Protein AF-U1S915-F1 (afdb_monomer_lite)

Radius of gyration: 27.06 Å; chains: 1; bounding box: 70×81×39 Å

Secondary structure (DSSP, 8-state):
-----------------------------------------------SSS-SSEEEEEETT--B--BSTT-S--EEEE--GGGTTSSEEEEEE--SBTTBPPEEEEEETT-EEEETTTEEEEEEEEEPPSSTTSPPEEEEEEEE-TTS-B-HHHHHHTB--

Structure (mmCIF, N/CA/C/O backbone):
data_AF-U1S915-F1
#
_entry.id   AF-U1S915-F1
#
loop_
_atom_site.group_PDB
_atom_site.id
_atom_site.type_symbol
_atom_site.label_atom_id
_atom_site.label_alt_id
_atom_site.label_comp_id
_atom_site.label_asym_id
_atom_site.label_entity_id
_atom_site.label_seq_id
_atom_site.pdbx_PDB_ins_code
_atom_site.Cartn_x
_atom_site.Cartn_y
_atom_site.Cartn_z
_atom_site.occupancy
_atom_site.B_iso_or_equiv
_atom_site.auth_seq_id
_atom_site.auth_comp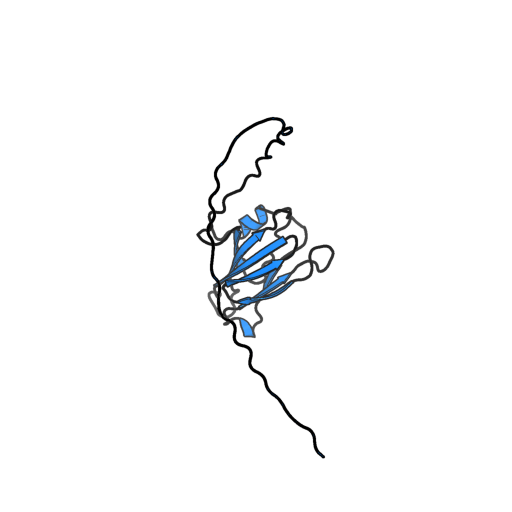_id
_atom_site.auth_asym_id
_atom_site.auth_atom_id
_atom_site.pdbx_PDB_model_num
ATOM 1 N N . MET A 1 1 ? 8.164 -66.664 21.584 1.00 39.19 1 MET A N 1
ATOM 2 C CA . MET A 1 1 ? 7.045 -66.356 22.500 1.00 39.19 1 MET A CA 1
ATOM 3 C C . MET A 1 1 ? 5.766 -66.297 21.681 1.00 39.19 1 MET A C 1
ATOM 5 O O . MET A 1 1 ? 5.780 -65.716 20.606 1.00 39.19 1 MET A O 1
ATOM 9 N N . ARG A 1 2 ? 4.713 -66.983 22.139 1.00 41.88 2 ARG A N 1
ATOM 10 C CA . ARG A 1 2 ? 3.353 -66.926 21.577 1.00 41.88 2 ARG A CA 1
ATOM 11 C C . ARG A 1 2 ? 2.760 -65.534 21.832 1.00 41.88 2 ARG A C 1
ATOM 13 O O . ARG A 1 2 ? 3.071 -64.988 22.879 1.00 41.88 2 ARG A O 1
ATOM 20 N N . TYR A 1 3 ? 1.922 -65.012 20.933 1.00 42.31 3 TYR A N 1
ATOM 21 C CA . TYR A 1 3 ? 0.501 -64.721 21.195 1.00 42.31 3 TYR A CA 1
ATOM 22 C C . TYR A 1 3 ? -0.238 -64.342 19.885 1.00 42.31 3 TYR A C 1
ATOM 24 O O . TYR A 1 3 ? 0.224 -63.534 19.088 1.00 42.31 3 TYR A O 1
ATOM 32 N N . THR A 1 4 ? -1.357 -65.051 19.699 1.00 39.31 4 THR A N 1
ATOM 33 C CA . THR A 1 4 ? -2.624 -64.826 18.957 1.00 39.31 4 THR A CA 1
ATOM 34 C C . THR A 1 4 ? -3.032 -63.370 18.684 1.00 39.31 4 THR A C 1
ATOM 36 O O . THR A 1 4 ? -2.589 -62.490 19.403 1.00 39.31 4 THR A O 1
ATOM 39 N N . LEU A 1 5 ? -4.025 -62.998 17.865 1.00 41.69 5 LEU A N 1
ATOM 40 C CA . LEU A 1 5 ? -4.931 -63.533 16.824 1.00 41.69 5 LEU A CA 1
ATOM 41 C C . LEU A 1 5 ? -5.967 -62.384 16.645 1.00 41.69 5 LEU A C 1
ATOM 43 O O . LEU A 1 5 ? -6.255 -61.691 17.618 1.00 41.69 5 LEU A O 1
ATOM 47 N N . ARG A 1 6 ? -6.618 -62.312 15.474 1.00 42.59 6 ARG A N 1
ATOM 48 C CA . ARG A 1 6 ? -7.935 -61.687 15.177 1.00 42.59 6 ARG A CA 1
ATOM 49 C C . ARG A 1 6 ? -7.930 -60.281 14.565 1.00 42.59 6 ARG A C 1
ATOM 51 O O . ARG A 1 6 ? -7.833 -59.273 15.251 1.00 42.59 6 ARG A O 1
ATOM 58 N N . GLN A 1 7 ? -8.201 -60.258 13.258 1.00 47.91 7 GLN A N 1
ATOM 59 C CA . GLN A 1 7 ? -9.042 -59.236 12.622 1.00 47.91 7 GLN A CA 1
ATOM 60 C C . GLN A 1 7 ? -10.486 -59.346 13.157 1.00 47.91 7 GLN A C 1
ATOM 62 O O . GLN A 1 7 ? -10.889 -60.431 13.595 1.00 47.91 7 GLN A O 1
ATOM 67 N N . PRO A 1 8 ? -11.283 -58.267 13.083 1.00 49.72 8 PRO A N 1
ATOM 68 C CA . PRO A 1 8 ? -12.374 -58.318 12.106 1.00 49.72 8 PRO A CA 1
ATOM 69 C C . PRO A 1 8 ? -12.668 -56.994 11.375 1.00 49.72 8 PRO A C 1
ATOM 71 O O . PRO A 1 8 ? -12.468 -55.896 11.888 1.00 49.72 8 PRO A O 1
ATOM 74 N N . LEU A 1 9 ? -13.190 -57.176 10.159 1.00 49.38 9 LEU A N 1
ATOM 75 C CA . LEU A 1 9 ? -13.932 -56.236 9.316 1.00 49.38 9 LEU A CA 1
ATOM 76 C C . LEU A 1 9 ? -15.116 -55.589 10.045 1.00 49.38 9 LEU A C 1
ATOM 78 O O . LEU A 1 9 ? -15.835 -56.311 10.727 1.00 49.38 9 LEU A O 1
ATOM 82 N N . TYR A 1 10 ? -15.420 -54.324 9.728 1.00 42.72 10 TYR A N 1
ATOM 83 C CA . TYR A 1 10 ? -16.807 -53.847 9.647 1.00 42.72 10 TYR A CA 1
ATOM 84 C C . TYR A 1 10 ? -16.998 -52.839 8.504 1.00 42.72 10 TYR A C 1
ATOM 86 O O . TYR A 1 10 ? -16.333 -51.810 8.418 1.00 42.72 10 TYR A O 1
ATOM 94 N N . THR A 1 11 ? -17.93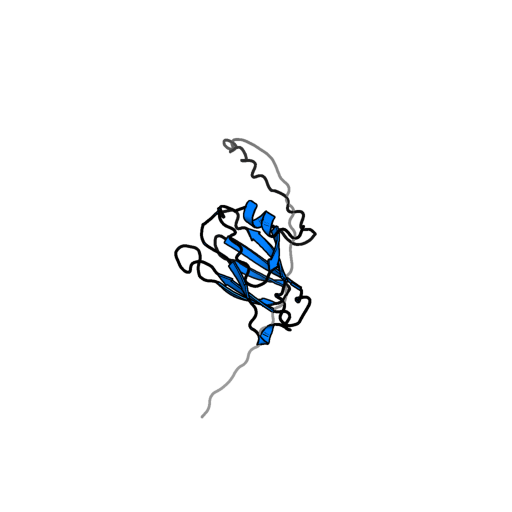9 -53.195 7.635 1.00 49.00 11 THR A N 1
ATOM 95 C CA . THR A 1 11 ? -18.512 -52.477 6.493 1.00 49.00 11 THR A CA 1
ATOM 96 C C . THR A 1 11 ? -19.889 -51.963 6.915 1.00 49.00 11 THR A C 1
ATOM 98 O O . THR A 1 11 ? -20.678 -52.801 7.331 1.00 49.00 11 THR A O 1
ATOM 101 N N . VAL A 1 12 ? -20.216 -50.672 6.762 1.00 46.66 12 VAL A N 1
ATOM 102 C CA . VAL A 1 12 ? -21.600 -50.125 6.656 1.00 46.66 12 VAL A CA 1
ATOM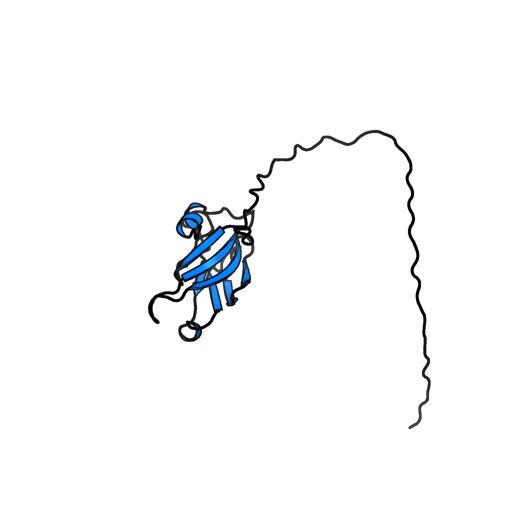 103 C C . VAL A 1 12 ? -21.463 -48.729 6.004 1.00 46.66 12 VAL A C 1
ATOM 105 O O . VAL A 1 12 ? -20.792 -47.875 6.568 1.00 46.66 12 VAL A O 1
ATOM 108 N N . ALA A 1 13 ? -21.758 -48.480 4.723 1.00 41.72 13 ALA A N 1
ATOM 109 C CA . ALA A 1 13 ? -23.043 -48.414 4.007 1.00 41.72 13 ALA A CA 1
ATOM 110 C C . ALA A 1 13 ? -23.989 -47.265 4.446 1.00 41.72 13 ALA A C 1
ATOM 112 O O . ALA A 1 13 ? -24.637 -47.339 5.477 1.00 41.72 13 ALA A O 1
ATOM 113 N N . ALA A 1 14 ? -24.022 -46.227 3.598 1.00 50.38 14 ALA A N 1
ATOM 114 C CA . ALA A 1 14 ? -25.085 -45.274 3.241 1.00 50.38 14 ALA A CA 1
ATOM 115 C C . ALA A 1 14 ? -26.334 -45.084 4.125 1.00 50.38 14 ALA A C 1
ATOM 117 O O . ALA A 1 14 ? -27.028 -46.050 4.406 1.00 50.38 14 ALA A O 1
ATOM 118 N N . THR A 1 15 ? -26.756 -43.817 4.271 1.00 49.34 15 THR A N 1
ATOM 119 C CA . THR A 1 15 ? -28.140 -43.377 3.975 1.00 49.34 15 THR A CA 1
ATOM 120 C C . THR A 1 15 ? -28.207 -41.867 3.703 1.00 49.34 15 THR A C 1
ATOM 122 O O . THR A 1 15 ? -27.896 -41.054 4.570 1.00 49.34 15 THR A O 1
ATOM 125 N N . CYS A 1 16 ? -28.650 -41.505 2.494 1.00 44.16 16 CYS A N 1
ATOM 126 C CA . CYS A 1 16 ? -29.350 -40.252 2.198 1.00 44.16 16 CYS A CA 1
ATOM 127 C C . CYS A 1 16 ? -30.764 -40.272 2.827 1.00 44.16 16 CYS A C 1
ATOM 129 O O . CYS A 1 16 ? -31.164 -41.299 3.367 1.00 44.16 16 CYS A O 1
ATOM 131 N N . VAL A 1 17 ? -31.530 -39.189 2.622 1.00 46.28 17 VAL A N 1
ATOM 132 C CA . VAL A 1 17 ? -32.932 -38.911 3.033 1.00 46.28 17 VAL A CA 1
ATOM 133 C C . VAL A 1 17 ? -32.982 -37.989 4.273 1.00 46.28 17 VAL A C 1
ATOM 135 O O . VAL A 1 17 ? -32.350 -38.269 5.275 1.00 46.28 17 VAL A O 1
ATOM 138 N N . GLY A 1 18 ? -33.679 -36.849 4.280 1.00 47.12 18 GLY A N 1
ATOM 139 C CA . GLY A 1 18 ? -34.703 -36.412 3.348 1.00 47.12 18 GLY A CA 1
ATOM 140 C C . GLY A 1 18 ? -35.111 -34.946 3.479 1.00 47.12 18 GLY A C 1
ATOM 141 O O . GLY A 1 18 ? -34.858 -34.252 4.458 1.00 47.12 18 GLY A O 1
ATOM 142 N N . LEU A 1 19 ? -35.760 -34.542 2.396 1.00 50.28 19 LEU A N 1
ATOM 143 C CA . LEU A 1 19 ? -36.546 -33.346 2.160 1.00 50.28 19 LEU A CA 1
ATOM 144 C C . LEU A 1 19 ? -37.757 -33.306 3.109 1.00 50.28 19 LEU A C 1
ATOM 146 O O . LEU A 1 19 ? -38.459 -34.308 3.244 1.00 50.28 19 LEU A O 1
ATOM 150 N N . SER A 1 20 ? -38.057 -32.158 3.717 1.00 55.5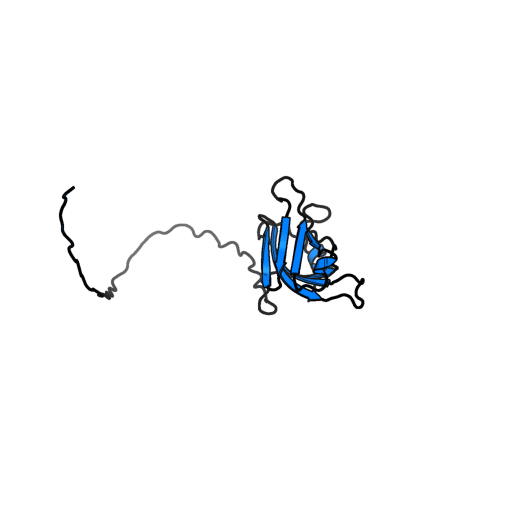9 20 SER A N 1
ATOM 151 C CA . SER A 1 20 ? -39.375 -31.893 4.316 1.00 55.59 20 SER A CA 1
ATOM 152 C C . SER A 1 20 ? -39.711 -30.404 4.236 1.00 55.59 20 SER A C 1
ATOM 154 O O . SER A 1 20 ? -39.111 -29.573 4.910 1.00 55.59 20 SER A O 1
ATOM 156 N N . LEU A 1 21 ? -40.671 -30.094 3.362 1.00 50.22 21 LEU A N 1
ATOM 157 C CA . LEU A 1 21 ? -41.410 -28.836 3.274 1.00 50.22 21 LEU A CA 1
ATOM 158 C C . LEU A 1 21 ? -42.556 -28.865 4.291 1.00 50.22 21 LEU A C 1
ATOM 160 O O . LEU A 1 21 ? -43.373 -29.780 4.228 1.00 50.22 21 LEU A O 1
ATOM 164 N N . LEU A 1 22 ? -42.680 -27.841 5.137 1.00 56.59 22 LEU A N 1
ATOM 165 C CA . LEU A 1 22 ? -43.924 -27.527 5.847 1.00 56.59 22 LEU A CA 1
ATOM 166 C C . LEU A 1 22 ? -44.138 -26.005 5.868 1.00 56.59 22 LEU A C 1
ATOM 168 O O . LEU A 1 22 ? -43.379 -25.258 6.478 1.00 56.59 22 LEU A O 1
ATOM 172 N N . LEU A 1 23 ? -45.184 -25.570 5.164 1.00 51.09 23 LEU A N 1
ATOM 173 C CA . LEU A 1 23 ? -45.824 -24.257 5.269 1.00 51.09 23 LEU A CA 1
ATOM 174 C C . LEU A 1 23 ? -46.852 -24.299 6.410 1.00 51.09 23 LEU A C 1
ATOM 176 O O . LEU A 1 23 ? -47.590 -25.280 6.509 1.00 51.09 23 LEU A O 1
ATOM 180 N N . GLY A 1 24 ? -46.983 -23.225 7.199 1.00 39.06 24 GLY A N 1
ATOM 181 C CA . GLY A 1 24 ? -48.140 -23.071 8.089 1.00 39.06 24 GLY A CA 1
ATOM 182 C C . GLY A 1 24 ? -48.111 -21.921 9.108 1.00 39.06 24 GLY A C 1
ATOM 183 O O . GLY A 1 24 ? -47.570 -22.089 10.190 1.00 39.06 24 GLY A O 1
ATOM 184 N N . ALA A 1 25 ? -48.844 -20.849 8.766 1.00 39.66 25 ALA A N 1
ATOM 185 C CA . ALA A 1 25 ? -49.692 -19.983 9.615 1.00 39.66 25 ALA A CA 1
ATOM 186 C C . ALA A 1 25 ? -49.128 -18.796 10.452 1.00 39.66 25 ALA A C 1
ATOM 188 O O . ALA A 1 25 ? -48.228 -18.925 11.274 1.00 39.66 25 ALA A O 1
ATOM 189 N N . CYS A 1 26 ? -49.788 -17.636 10.255 1.00 38.22 26 CYS A N 1
ATOM 190 C CA . CYS A 1 26 ? -49.855 -16.411 11.084 1.00 38.22 26 CYS A CA 1
ATOM 191 C C . CYS A 1 26 ? -50.462 -16.692 12.487 1.00 38.22 26 CYS A C 1
ATOM 193 O O . CYS A 1 26 ? -51.143 -17.700 12.632 1.00 38.22 26 CYS A O 1
ATOM 195 N N . ALA A 1 27 ? -50.359 -15.889 13.562 1.00 45.66 27 ALA A N 1
ATOM 196 C CA . ALA A 1 27 ? -50.324 -14.426 13.785 1.00 45.66 27 ALA A CA 1
ATOM 197 C C . ALA A 1 27 ? -49.833 -14.127 15.254 1.00 45.66 27 ALA A C 1
ATOM 199 O O . ALA A 1 27 ? -49.268 -15.026 15.866 1.00 45.66 27 ALA A O 1
ATOM 200 N N . PRO A 1 28 ? -50.125 -12.974 15.907 1.00 49.06 28 PRO A N 1
ATOM 201 C CA . PRO A 1 28 ? -49.443 -11.675 15.841 1.00 49.06 28 PRO A CA 1
ATOM 202 C C . PRO A 1 28 ? -48.839 -11.194 17.199 1.00 49.06 28 PRO A C 1
ATOM 204 O O . PRO A 1 28 ? -48.976 -11.837 18.234 1.00 49.06 28 PRO A O 1
ATOM 207 N N . THR A 1 29 ? -48.284 -9.971 17.172 1.00 44.94 29 THR A N 1
ATOM 208 C CA . THR A 1 29 ? -47.996 -8.990 18.253 1.00 44.94 29 THR A CA 1
ATOM 209 C C . THR A 1 29 ? -46.615 -8.911 18.937 1.00 44.94 29 THR A C 1
ATOM 211 O O . THR A 1 29 ? -46.130 -9.834 19.574 1.00 44.94 29 THR A O 1
ATOM 214 N N . THR A 1 30 ? -46.091 -7.676 18.833 1.00 49.09 30 THR A N 1
ATOM 215 C CA . THR A 1 30 ? -45.010 -6.963 19.542 1.00 49.09 30 THR A CA 1
ATOM 216 C C . THR A 1 30 ? -43.550 -7.337 19.272 1.00 49.09 30 THR A C 1
ATOM 218 O O . THR A 1 30 ? -42.961 -8.135 19.985 1.00 49.09 30 THR A O 1
ATOM 221 N N . HIS A 1 31 ? -42.926 -6.596 18.352 1.00 37.91 31 HIS A N 1
ATOM 222 C CA . HIS A 1 31 ? -41.512 -6.213 18.441 1.00 37.91 31 HIS A CA 1
ATOM 223 C C . HIS A 1 31 ? -41.463 -4.688 18.265 1.00 37.91 31 HIS A C 1
ATOM 225 O O . HIS A 1 31 ? -42.008 -4.160 17.303 1.00 37.91 31 HIS A O 1
ATOM 231 N N . GLN A 1 32 ? -41.212 -3.956 19.351 1.00 46.47 32 GLN A N 1
ATOM 232 C CA . GLN A 1 32 ? -39.885 -3.508 19.786 1.00 46.47 32 GLN A CA 1
ATOM 233 C C . GLN A 1 32 ? -39.353 -2.424 18.845 1.00 46.47 32 GLN A C 1
ATOM 235 O O . GLN A 1 32 ? -39.203 -2.649 17.652 1.00 46.47 32 GLN A O 1
ATOM 240 N N . ALA A 1 33 ? -39.144 -1.237 19.422 1.00 41.81 33 ALA A N 1
ATOM 241 C CA . ALA A 1 3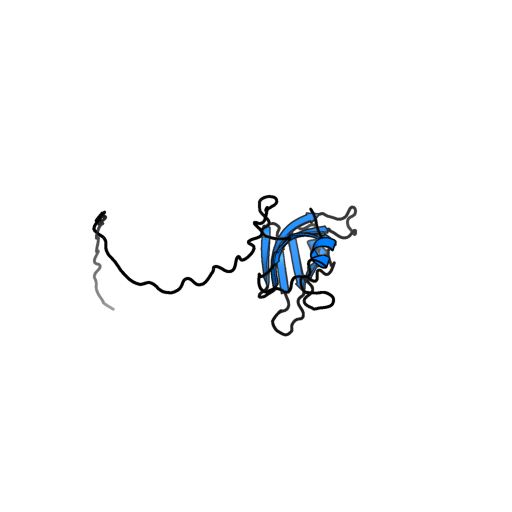3 ? -38.701 -0.033 18.739 1.00 41.81 33 ALA A CA 1
ATOM 242 C C . ALA A 1 33 ? -37.515 -0.320 17.809 1.00 41.81 33 ALA A C 1
ATOM 244 O O . ALA A 1 33 ? -36.495 -0.859 18.237 1.00 41.81 33 ALA A O 1
ATOM 245 N N . ASP A 1 34 ? -37.708 0.047 16.549 1.00 42.75 34 ASP A N 1
ATOM 246 C CA . ASP A 1 34 ? -36.735 -0.010 15.470 1.00 42.75 34 ASP A CA 1
ATOM 247 C C . ASP A 1 34 ? -35.576 0.956 15.783 1.00 42.75 34 ASP A C 1
ATOM 249 O O . ASP A 1 34 ? -35.819 2.162 15.917 1.00 42.75 34 ASP A O 1
ATOM 253 N N . PRO A 1 35 ? -34.326 0.493 15.974 1.00 42.34 35 PRO A N 1
ATOM 254 C CA . PRO A 1 35 ? -33.197 1.399 15.944 1.00 42.34 35 PRO A CA 1
ATOM 255 C C . PRO A 1 35 ? -32.990 1.803 14.485 1.00 42.34 35 PRO A C 1
ATOM 257 O O . PRO A 1 35 ? -32.581 0.990 13.660 1.00 42.34 35 PRO A O 1
ATOM 260 N N . THR A 1 36 ? -33.269 3.073 14.191 1.00 49.16 36 THR A N 1
ATOM 261 C CA . THR A 1 36 ? -32.885 3.762 12.956 1.00 49.16 36 THR A CA 1
ATOM 262 C C . THR A 1 36 ? -31.561 3.203 12.426 1.00 49.16 36 THR A C 1
ATOM 264 O O . THR A 1 36 ? -30.555 3.306 13.138 1.00 49.16 36 THR A O 1
ATOM 267 N N . PRO A 1 37 ? -31.502 2.627 11.212 1.00 43.31 37 PRO A N 1
ATOM 268 C CA . PRO A 1 37 ? -30.223 2.256 10.645 1.00 43.31 37 PRO A CA 1
ATOM 269 C C . PRO A 1 37 ? -29.462 3.554 10.380 1.00 43.31 37 PRO A C 1
ATOM 271 O O . PRO A 1 37 ? -29.792 4.323 9.474 1.00 43.31 37 PRO A O 1
ATOM 274 N N . THR A 1 38 ? -28.448 3.817 11.205 1.00 42.41 38 THR A N 1
ATOM 275 C CA . THR A 1 38 ? -27.374 4.744 10.866 1.00 42.41 38 THR A CA 1
ATOM 276 C C . THR A 1 38 ? -26.901 4.348 9.477 1.00 42.41 38 THR A C 1
ATOM 278 O O . THR A 1 38 ? -26.402 3.241 9.278 1.00 42.41 38 THR A O 1
ATOM 281 N N . SER A 1 39 ? -27.135 5.220 8.500 1.00 40.28 39 SER A N 1
ATOM 282 C CA . SER A 1 39 ? -26.644 5.027 7.144 1.00 40.28 39 SER A CA 1
ATOM 283 C C . SER A 1 39 ? -25.125 5.125 7.193 1.00 40.28 39 SER A C 1
ATOM 285 O O . SER A 1 39 ? -24.558 6.209 7.106 1.00 40.28 39 SER A O 1
ATOM 287 N N . THR A 1 40 ? -24.459 3.991 7.396 1.00 41.12 40 THR A N 1
ATOM 288 C CA . THR A 1 40 ? -23.046 3.859 7.069 1.00 41.12 40 THR A CA 1
ATOM 289 C C . THR A 1 40 ? -22.958 4.073 5.569 1.00 41.12 40 THR A C 1
ATOM 291 O O . THR A 1 40 ? -23.503 3.285 4.797 1.00 41.12 40 THR A O 1
ATOM 294 N N . SER A 1 41 ? -22.321 5.165 5.152 1.00 42.00 41 SER A N 1
ATOM 295 C CA . SER A 1 41 ? -21.957 5.377 3.757 1.00 42.00 41 SER A CA 1
ATOM 296 C C . SER A 1 41 ? -21.025 4.246 3.334 1.00 42.00 41 SER A C 1
ATOM 298 O O . SER A 1 41 ? -19.813 4.321 3.507 1.00 42.00 41 SER A O 1
ATOM 300 N N . THR A 1 42 ? -21.590 3.163 2.803 1.00 42.88 42 THR A N 1
ATOM 301 C CA . THR A 1 42 ? -20.840 2.175 2.039 1.00 42.88 42 THR A CA 1
ATOM 302 C C . THR A 1 42 ? -20.481 2.844 0.723 1.00 42.88 42 THR A C 1
ATOM 304 O O . THR A 1 42 ? -21.220 2.777 -0.260 1.00 42.88 42 THR A O 1
ATOM 307 N N . SER A 1 43 ? -19.341 3.529 0.716 1.00 46.09 43 SER A N 1
ATOM 308 C CA . SER A 1 43 ? -18.618 3.843 -0.507 1.00 46.09 43 SER A CA 1
ATOM 309 C C . SER A 1 43 ? -18.355 2.508 -1.194 1.00 46.09 43 SER A C 1
ATOM 311 O O . SER A 1 43 ? -17.465 1.767 -0.795 1.00 46.09 43 SER A O 1
ATOM 313 N N . THR A 1 44 ? -19.202 2.144 -2.155 1.00 39.00 44 THR A N 1
ATOM 314 C CA . THR A 1 44 ? -19.013 0.938 -2.960 1.00 39.00 44 THR A CA 1
ATOM 315 C C . THR A 1 44 ? -17.685 1.114 -3.683 1.00 39.00 44 THR A C 1
ATOM 317 O O . THR A 1 44 ? -17.571 2.049 -4.483 1.00 39.00 44 THR A O 1
ATOM 320 N N . PRO A 1 45 ? -16.658 0.297 -3.403 1.00 43.19 45 PRO A N 1
ATOM 321 C CA . PRO A 1 45 ? -15.401 0.474 -4.082 1.00 43.19 45 PRO A CA 1
ATOM 322 C C . PRO A 1 45 ? -15.611 0.004 -5.510 1.00 43.19 45 PRO A C 1
ATOM 324 O O . PRO A 1 45 ? -15.797 -1.182 -5.778 1.00 43.19 45 PRO A O 1
ATOM 327 N N . THR A 1 46 ? -15.563 0.946 -6.449 1.00 37.09 46 THR A N 1
ATOM 328 C CA . THR A 1 46 ? -15.169 0.624 -7.814 1.00 37.09 46 THR A CA 1
ATOM 329 C C . THR A 1 46 ? -13.711 0.200 -7.712 1.00 37.09 46 THR A C 1
ATOM 331 O O . THR A 1 46 ? -12.767 0.989 -7.861 1.00 37.09 46 THR A O 1
ATOM 334 N N . ALA A 1 47 ? -13.552 -1.070 -7.347 1.00 53.75 47 ALA A N 1
ATOM 335 C CA . ALA A 1 47 ? -12.458 -1.911 -7.744 1.00 53.75 47 ALA A CA 1
ATOM 336 C C . ALA A 1 47 ? -12.183 -1.500 -9.178 1.00 53.75 47 ALA A C 1
ATOM 338 O O . ALA A 1 47 ? -13.140 -1.444 -9.947 1.00 53.75 47 ALA A O 1
ATOM 339 N N . THR A 1 48 ? -10.970 -1.097 -9.566 1.00 53.41 48 THR A N 1
ATOM 340 C CA . THR A 1 48 ? -10.891 -0.785 -10.999 1.00 53.41 48 THR A CA 1
ATOM 341 C C . THR A 1 48 ? -11.207 -2.063 -11.808 1.00 53.41 48 THR A C 1
ATOM 343 O O . THR A 1 48 ? -11.731 -1.940 -12.902 1.00 53.41 48 THR A O 1
ATOM 346 N N . ASP A 1 49 ? -11.001 -3.247 -11.185 1.00 55.31 49 ASP A N 1
ATOM 347 C CA . ASP A 1 49 ? -12.062 -4.262 -10.911 1.00 55.31 49 ASP A CA 1
ATOM 348 C C . ASP A 1 49 ? -11.715 -5.231 -9.733 1.00 55.31 49 ASP A C 1
ATOM 350 O O . ASP A 1 49 ? -12.510 -6.100 -9.383 1.00 55.31 49 ASP A O 1
ATOM 354 N N . GLY A 1 50 ? -10.566 -5.063 -9.033 1.00 70.62 50 GLY A N 1
ATOM 355 C CA . GLY A 1 50 ? -10.213 -5.895 -7.852 1.00 70.62 50 GLY A CA 1
ATOM 356 C C . GLY A 1 50 ? -9.533 -5.232 -6.633 1.00 70.62 50 GLY A C 1
ATOM 357 O O . GLY A 1 50 ? -9.168 -5.950 -5.709 1.00 70.62 50 GLY A O 1
ATOM 358 N N . CYS A 1 51 ? -9.325 -3.905 -6.596 1.00 87.88 51 CYS A N 1
ATOM 359 C CA . CYS A 1 51 ? -8.766 -3.223 -5.412 1.00 87.88 51 CYS A CA 1
ATOM 360 C C . CYS A 1 51 ? -9.893 -2.619 -4.552 1.00 87.88 51 CYS A C 1
ATOM 362 O O . CYS A 1 51 ? -10.491 -1.638 -4.997 1.00 87.88 51 CYS A O 1
ATOM 364 N N . PRO A 1 52 ? -10.188 -3.161 -3.354 1.00 83.62 52 PRO A N 1
ATOM 365 C CA . PRO A 1 52 ? -11.284 -2.677 -2.507 1.00 83.62 52 PRO A CA 1
ATOM 366 C C . PRO A 1 52 ? -11.054 -1.279 -1.912 1.00 83.62 52 PRO A C 1
ATOM 368 O O . PRO A 1 52 ? -12.011 -0.654 -1.474 1.00 83.62 52 PRO A O 1
ATOM 371 N N . GLY A 1 53 ? -9.825 -0.756 -1.944 1.00 91.06 53 GLY A N 1
ATOM 372 C CA . GLY A 1 53 ? -9.499 0.569 -1.415 1.00 91.06 53 GLY A CA 1
ATOM 373 C C . GLY A 1 53 ? -8.747 1.460 -2.406 1.00 91.06 53 GLY A C 1
ATOM 374 O O . GLY A 1 53 ? -9.143 1.665 -3.561 1.00 91.06 53 GLY A O 1
ATOM 375 N N . TYR A 1 54 ? -7.635 2.015 -1.937 1.00 95.75 54 TYR A N 1
ATOM 376 C CA . TYR A 1 54 ? -6.807 2.965 -2.665 1.00 95.75 54 TYR A CA 1
ATOM 377 C C . TYR A 1 54 ? -5.803 2.232 -3.550 1.00 95.75 54 TYR A C 1
ATOM 379 O O . TYR A 1 54 ? -4.993 1.435 -3.081 1.00 95.75 54 TYR A O 1
ATOM 387 N N . LEU A 1 55 ? -5.834 2.531 -4.848 1.00 96.69 55 LEU A N 1
ATOM 388 C CA . LEU A 1 55 ? -4.814 2.072 -5.782 1.00 96.69 55 LEU A CA 1
ATOM 389 C C . LEU A 1 55 ? -3.663 3.078 -5.770 1.00 96.69 55 LEU A C 1
ATOM 391 O O . LEU A 1 55 ? -3.823 4.206 -6.242 1.00 96.69 55 LEU A O 1
ATOM 395 N N . LEU A 1 56 ? -2.523 2.667 -5.225 1.00 97.12 56 LEU A N 1
ATOM 396 C CA . LEU A 1 56 ? -1.395 3.544 -4.945 1.00 97.12 56 LEU A CA 1
ATOM 397 C C . LEU A 1 56 ? -0.157 3.137 -5.741 1.00 97.12 56 LEU A C 1
ATOM 399 O O . LEU A 1 56 ? 0.087 1.954 -5.989 1.00 97.12 56 LEU A O 1
ATOM 403 N N . LYS A 1 57 ? 0.651 4.131 -6.110 1.00 96.69 57 LYS A N 1
ATOM 404 C CA . LYS A 1 57 ? 1.968 3.956 -6.716 1.00 96.69 57 LYS A CA 1
ATOM 405 C C . LYS A 1 57 ? 2.987 4.809 -5.978 1.00 96.69 57 LYS A C 1
ATOM 407 O O . LYS A 1 57 ? 2.930 6.034 -6.006 1.00 96.69 57 LYS A O 1
ATOM 412 N N . ALA A 1 58 ? 3.956 4.147 -5.364 1.00 96.31 58 ALA A N 1
ATOM 413 C CA . ALA A 1 58 ? 5.037 4.793 -4.637 1.00 96.31 58 ALA A CA 1
ATOM 414 C C . ALA A 1 58 ? 6.383 4.422 -5.258 1.00 96.31 58 ALA A C 1
ATOM 416 O O . ALA A 1 58 ? 6.562 3.324 -5.786 1.00 96.31 58 ALA A O 1
ATOM 417 N N . GLN A 1 59 ? 7.336 5.345 -5.201 1.00 95.25 59 GLN A N 1
ATOM 418 C CA . GLN A 1 59 ? 8.733 4.982 -5.391 1.00 95.25 59 GLN A CA 1
ATOM 419 C C . GLN A 1 59 ? 9.149 4.036 -4.255 1.00 95.25 59 GLN A C 1
ATOM 421 O O . GLN A 1 59 ? 8.669 4.170 -3.131 1.00 95.25 59 GLN A O 1
ATOM 426 N N . GLU A 1 60 ? 10.009 3.066 -4.539 1.00 92.25 60 GLU A N 1
ATOM 427 C CA . GLU A 1 60 ? 10.610 2.232 -3.496 1.00 92.25 60 GLU A CA 1
ATOM 428 C C . GLU A 1 60 ? 11.270 3.112 -2.418 1.00 92.25 60 GLU A C 1
ATOM 430 O O . GLU A 1 60 ? 11.799 4.177 -2.730 1.00 92.25 60 GLU A O 1
ATOM 435 N N . GLU A 1 61 ? 11.179 2.700 -1.153 1.00 93.69 61 GLU A N 1
ATOM 436 C CA . GLU A 1 61 ? 11.589 3.463 0.041 1.00 93.69 61 GLU A CA 1
ATOM 437 C C . GLU A 1 61 ? 10.792 4.748 0.333 1.00 93.69 61 GLU A C 1
ATOM 439 O O . GLU A 1 61 ? 10.972 5.353 1.393 1.00 93.69 61 GLU A O 1
ATOM 444 N N . ALA A 1 62 ? 9.847 5.151 -0.524 1.00 95.00 62 ALA A N 1
ATOM 445 C CA . ALA A 1 62 ? 8.953 6.255 -0.196 1.00 95.00 62 ALA A CA 1
ATOM 446 C C . ALA A 1 62 ? 8.019 5.864 0.957 1.00 95.00 62 ALA A C 1
ATOM 448 O O . ALA A 1 62 ? 7.292 4.871 0.891 1.00 95.00 62 ALA A O 1
ATOM 449 N N . LEU A 1 63 ? 8.033 6.684 2.008 1.00 94.19 63 LEU A N 1
ATOM 450 C CA . LEU A 1 63 ? 7.179 6.513 3.177 1.00 94.19 63 LEU A CA 1
ATOM 451 C C . LEU A 1 63 ? 5.745 6.932 2.856 1.00 94.19 63 LEU A C 1
ATOM 453 O O . LEU A 1 63 ? 5.504 8.078 2.472 1.00 94.19 63 LEU A O 1
ATOM 457 N N . VAL A 1 64 ? 4.821 6.009 3.089 1.00 94.50 64 VAL A N 1
ATOM 458 C CA . VAL A 1 64 ? 3.374 6.198 3.034 1.00 94.50 64 VAL A CA 1
ATOM 459 C C . VAL A 1 64 ? 2.852 6.223 4.466 1.00 94.50 64 VAL A C 1
ATOM 461 O O . VAL A 1 64 ? 3.045 5.262 5.214 1.00 94.50 64 VAL A O 1
ATOM 464 N N . ARG A 1 65 ? 2.208 7.323 4.857 1.00 93.75 65 ARG A N 1
ATOM 465 C CA . ARG A 1 65 ? 1.601 7.515 6.184 1.00 93.75 65 ARG A CA 1
ATOM 466 C C . ARG A 1 65 ? 0.077 7.450 6.091 1.00 93.75 65 ARG A C 1
ATOM 468 O O . ARG A 1 65 ? -0.561 8.481 5.889 1.00 93.75 65 ARG A O 1
ATOM 475 N N . PRO A 1 66 ? -0.524 6.255 6.212 1.00 92.56 66 PRO A N 1
ATOM 476 C CA . PRO A 1 66 ? -1.962 6.089 6.028 1.00 92.56 66 PRO A CA 1
ATOM 477 C C . PRO A 1 66 ? -2.790 6.751 7.136 1.00 92.56 66 PRO A C 1
ATOM 479 O O . PRO A 1 66 ? -3.970 6.996 6.928 1.00 92.56 66 PRO A O 1
ATOM 482 N N . ARG A 1 67 ? -2.195 7.081 8.287 1.00 91.00 67 ARG A N 1
ATOM 483 C CA . ARG A 1 67 ? -2.865 7.794 9.381 1.00 91.00 67 ARG A CA 1
ATOM 484 C C . ARG A 1 67 ? -2.694 9.312 9.263 1.00 91.00 67 ARG A C 1
ATOM 486 O O . ARG A 1 67 ? -1.739 9.771 8.630 1.00 91.00 67 ARG A O 1
ATOM 493 N N . ALA A 1 68 ? -3.614 10.077 9.864 1.00 83.12 68 ALA A N 1
ATOM 494 C CA . ALA A 1 68 ? -3.628 11.544 9.920 1.00 83.12 68 ALA A CA 1
ATOM 495 C C . ALA A 1 68 ? -2.232 12.200 10.015 1.00 83.12 68 ALA A C 1
ATOM 497 O O . ALA A 1 68 ? -1.303 11.672 10.636 1.00 83.12 68 ALA A O 1
ATOM 498 N N . ALA A 1 69 ? -2.093 13.363 9.372 1.00 69.25 69 ALA A N 1
ATOM 499 C CA . ALA A 1 69 ? -0.815 14.005 9.073 1.00 69.25 69 ALA A CA 1
ATOM 500 C C . ALA A 1 69 ? 0.152 14.088 10.272 1.00 69.25 69 ALA A C 1
ATOM 502 O O . ALA A 1 69 ? -0.234 14.413 11.393 1.00 69.25 69 ALA A O 1
ATOM 503 N N . ASN A 1 70 ? 1.438 13.839 9.997 1.00 62.38 70 ASN A N 1
ATOM 504 C CA . ASN A 1 70 ? 2.546 13.831 10.964 1.00 62.38 70 ASN A CA 1
ATOM 505 C C . ASN A 1 70 ? 2.450 12.773 12.071 1.00 62.38 70 ASN A C 1
ATOM 507 O O . ASN A 1 70 ? 3.124 12.904 13.093 1.00 62.38 70 ASN A O 1
ATOM 511 N N . THR A 1 71 ? 1.655 11.720 11.876 1.00 73.44 71 THR A N 1
ATOM 512 C CA . THR A 1 71 ? 1.589 10.611 12.827 1.00 73.44 71 THR A CA 1
ATOM 513 C C . THR A 1 71 ? 2.165 9.330 12.245 1.00 73.44 71 THR A C 1
ATOM 515 O O . THR A 1 71 ? 2.095 9.072 11.043 1.00 73.44 71 THR A O 1
ATOM 518 N N . ASP A 1 72 ? 2.775 8.543 13.122 1.00 81.69 72 ASP A N 1
ATOM 519 C CA . ASP A 1 72 ? 3.073 7.146 12.856 1.00 81.69 72 ASP A CA 1
ATOM 520 C C . ASP A 1 72 ? 1.777 6.314 12.868 1.00 81.69 72 ASP A C 1
ATOM 522 O O . ASP A 1 72 ? 0.820 6.682 13.564 1.00 81.69 72 ASP A O 1
ATOM 526 N N . PRO A 1 73 ? 1.728 5.181 12.145 1.00 89.62 73 PRO A N 1
ATOM 527 C CA . PRO A 1 73 ? 2.844 4.492 11.485 1.00 89.62 73 PRO A CA 1
ATOM 528 C C . PRO A 1 73 ? 3.105 4.925 10.032 1.00 89.62 73 PRO A C 1
ATOM 530 O O . PRO A 1 73 ? 2.197 5.327 9.308 1.00 89.62 73 PRO A O 1
ATOM 533 N N . ALA A 1 74 ? 4.353 4.761 9.583 1.00 92.81 74 ALA A N 1
ATOM 534 C CA . ALA A 1 74 ? 4.739 4.870 8.177 1.00 92.81 74 ALA A CA 1
ATOM 535 C C . ALA A 1 74 ? 5.130 3.502 7.608 1.00 92.81 74 ALA A C 1
ATOM 537 O O . ALA A 1 74 ? 5.758 2.701 8.302 1.00 92.81 74 ALA A O 1
ATOM 538 N N . TYR A 1 75 ? 4.817 3.266 6.335 1.00 95.19 75 TYR A N 1
ATOM 539 C CA . TYR A 1 75 ? 5.176 2.045 5.616 1.00 95.19 75 TYR A CA 1
ATOM 540 C C . TYR A 1 75 ? 5.861 2.363 4.296 1.00 95.19 75 TYR A C 1
ATOM 542 O O . TYR A 1 75 ? 5.589 3.382 3.670 1.00 95.19 75 TYR A O 1
ATOM 550 N N . TYR A 1 76 ? 6.747 1.479 3.866 1.00 95.88 76 TYR A N 1
ATOM 551 C CA . TYR A 1 76 ? 7.436 1.575 2.590 1.00 95.88 76 TYR A CA 1
ATOM 552 C C . TYR A 1 76 ? 7.741 0.182 2.060 1.00 95.88 76 TYR A C 1
ATOM 554 O O . TYR A 1 76 ? 7.793 -0.801 2.800 1.00 95.88 76 TYR A O 1
ATOM 562 N N . PHE A 1 77 ? 7.967 0.111 0.758 1.00 95.94 77 PHE A N 1
ATOM 563 C CA . PHE A 1 77 ? 8.463 -1.093 0.116 1.00 95.94 77 PHE A CA 1
ATOM 564 C C . PHE A 1 77 ? 9.971 -1.003 -0.063 1.00 95.94 77 PHE A C 1
ATOM 566 O O . PHE A 1 77 ? 10.496 0.074 -0.343 1.00 95.94 77 PHE A O 1
ATOM 573 N N . TYR A 1 78 ? 10.656 -2.126 0.098 1.00 92.88 78 TYR A N 1
ATOM 574 C CA . TYR A 1 78 ? 12.103 -2.220 -0.018 1.00 92.88 78 TYR A CA 1
ATOM 575 C C . TYR A 1 78 ? 12.503 -3.537 -0.667 1.00 92.88 78 TYR A C 1
ATOM 577 O O . TYR A 1 78 ? 12.053 -4.600 -0.248 1.00 92.88 78 TYR A O 1
ATOM 585 N N . SER A 1 79 ? 13.411 -3.484 -1.631 1.00 87.75 79 SER A N 1
ATOM 586 C CA . SER A 1 79 ? 14.076 -4.665 -2.178 1.00 87.75 79 SER A CA 1
ATOM 587 C C . SER A 1 79 ? 15.560 -4.570 -1.873 1.00 87.75 79 SER A C 1
ATOM 589 O O . SER A 1 79 ? 16.177 -3.523 -2.084 1.00 87.75 79 SER A O 1
ATOM 591 N N . SER A 1 80 ? 16.155 -5.667 -1.405 1.00 80.62 80 SER A N 1
ATOM 592 C CA . SER A 1 80 ? 17.611 -5.737 -1.307 1.00 80.62 80 SER A CA 1
ATOM 593 C C . SER A 1 80 ? 18.236 -5.556 -2.702 1.00 80.62 80 SER A C 1
ATOM 595 O O . SER A 1 80 ? 17.584 -5.839 -3.714 1.00 80.62 80 SER A O 1
ATOM 597 N N . PRO A 1 81 ? 19.497 -5.096 -2.797 1.00 76.69 81 PRO A N 1
ATOM 598 C CA . PRO A 1 81 ? 20.207 -5.009 -4.073 1.00 76.69 81 PRO A CA 1
ATOM 599 C C . PRO A 1 81 ? 20.156 -6.315 -4.881 1.00 76.69 81 PRO A C 1
ATOM 601 O O . PRO A 1 81 ? 19.922 -6.272 -6.088 1.00 76.69 81 PRO A O 1
ATOM 604 N N . ASP A 1 82 ? 20.257 -7.458 -4.199 1.00 76.50 82 ASP A N 1
ATOM 605 C CA . ASP A 1 82 ? 20.205 -8.801 -4.795 1.00 76.50 82 ASP A CA 1
ATOM 606 C C . ASP A 1 82 ? 18.809 -9.173 -5.341 1.00 76.50 82 ASP A C 1
ATOM 608 O O . ASP A 1 82 ? 18.667 -10.027 -6.221 1.00 76.50 82 ASP A O 1
ATOM 612 N N . ASP A 1 83 ? 17.763 -8.493 -4.865 1.00 75.31 83 ASP A N 1
ATOM 613 C CA . ASP A 1 83 ? 16.368 -8.739 -5.228 1.00 75.31 83 ASP A CA 1
ATOM 614 C C . ASP A 1 83 ? 15.822 -7.734 -6.258 1.00 75.31 83 ASP A C 1
ATOM 616 O O . ASP A 1 83 ? 14.663 -7.837 -6.669 1.00 75.31 83 ASP A O 1
ATOM 620 N N . ARG A 1 84 ? 16.633 -6.779 -6.742 1.00 71.50 84 ARG A N 1
ATOM 621 C CA . ARG A 1 84 ? 16.177 -5.720 -7.672 1.00 71.50 84 ARG A CA 1
ATOM 622 C C . ARG A 1 84 ? 15.567 -6.251 -8.970 1.00 71.50 84 ARG A C 1
ATOM 624 O O . ARG A 1 84 ? 14.649 -5.638 -9.513 1.00 71.50 84 ARG A O 1
ATOM 631 N N . ASN A 1 85 ? 16.035 -7.408 -9.434 1.00 73.88 85 ASN A N 1
ATOM 632 C CA . ASN A 1 85 ? 15.539 -8.065 -10.646 1.00 73.88 85 ASN A CA 1
ATOM 633 C C . ASN A 1 85 ? 14.395 -9.057 -10.376 1.00 73.88 85 ASN A C 1
ATOM 635 O O . ASN A 1 85 ? 13.840 -9.641 -11.307 1.00 73.88 85 ASN A O 1
ATOM 639 N N . GLN A 1 86 ? 14.019 -9.259 -9.112 1.00 78.75 86 GLN A N 1
ATOM 640 C CA . GLN A 1 86 ? 12.985 -10.209 -8.727 1.00 78.75 86 GLN A CA 1
ATOM 641 C C . GLN A 1 86 ? 11.601 -9.554 -8.696 1.00 78.75 86 GLN A C 1
ATOM 643 O O . GLN A 1 86 ? 11.443 -8.356 -8.452 1.00 78.75 86 GLN A O 1
ATOM 648 N N . LYS A 1 87 ? 10.558 -10.366 -8.896 1.00 82.69 87 LYS A N 1
ATOM 649 C CA . LYS A 1 87 ? 9.147 -9.954 -8.779 1.00 82.69 87 LYS A CA 1
ATOM 650 C C . LYS A 1 87 ? 8.649 -9.982 -7.324 1.00 82.69 87 LYS A C 1
ATOM 652 O O . LYS A 1 87 ? 7.501 -10.350 -7.072 1.00 82.69 87 LYS A O 1
ATOM 657 N N . ARG A 1 88 ? 9.525 -9.620 -6.382 1.00 89.31 88 ARG A N 1
ATOM 658 C CA . ARG A 1 88 ? 9.242 -9.540 -4.947 1.00 89.31 88 ARG A CA 1
ATOM 659 C C . ARG A 1 88 ? 9.833 -8.271 -4.339 1.00 89.31 88 ARG A C 1
ATOM 661 O O . ARG A 1 88 ? 10.776 -7.706 -4.890 1.00 89.31 88 ARG A O 1
ATOM 668 N N . THR A 1 89 ? 9.267 -7.848 -3.219 1.00 93.25 89 THR A N 1
ATOM 669 C CA . THR A 1 89 ? 9.739 -6.742 -2.377 1.00 93.25 89 THR A CA 1
ATOM 670 C C . THR A 1 89 ? 9.256 -6.975 -0.944 1.00 93.25 89 THR A C 1
ATOM 672 O O . THR A 1 89 ? 8.332 -7.759 -0.731 1.00 93.25 89 THR A O 1
ATOM 675 N N . SER A 1 90 ? 9.849 -6.319 0.044 1.00 94.94 90 SER A N 1
ATOM 676 C CA . SER A 1 90 ? 9.390 -6.370 1.430 1.00 94.94 90 SER A CA 1
ATOM 677 C C . SER A 1 90 ? 8.546 -5.140 1.747 1.00 94.94 90 SER A C 1
ATOM 679 O O . SER A 1 90 ? 9.005 -4.017 1.545 1.00 94.94 90 SER A O 1
ATOM 681 N N . LEU A 1 91 ? 7.352 -5.328 2.310 1.00 96.75 91 LEU A N 1
ATOM 682 C CA . LEU A 1 91 ? 6.675 -4.259 3.039 1.00 96.75 91 LEU A CA 1
ATOM 683 C C . LEU A 1 91 ? 7.345 -4.112 4.405 1.00 96.75 91 LEU A C 1
ATOM 685 O O . LEU A 1 91 ? 7.442 -5.080 5.166 1.00 96.75 91 LEU A O 1
ATOM 689 N N . LYS A 1 92 ? 7.790 -2.897 4.713 1.00 95.19 92 LYS A N 1
ATOM 690 C CA . LYS A 1 92 ? 8.444 -2.546 5.970 1.00 95.19 92 LYS A CA 1
ATOM 691 C C . LYS A 1 92 ? 7.792 -1.323 6.593 1.00 95.19 92 LYS A C 1
ATOM 693 O O . LYS A 1 92 ? 7.236 -0.492 5.880 1.00 95.19 92 LYS A O 1
ATOM 698 N N . GLY A 1 93 ? 7.882 -1.194 7.911 1.00 93.25 93 GLY A N 1
ATOM 699 C CA . GLY A 1 93 ? 7.418 -0.003 8.619 1.00 93.25 93 GLY A CA 1
ATOM 700 C C . GLY A 1 93 ? 6.619 -0.318 9.871 1.00 93.25 93 GLY A C 1
ATOM 701 O O . GLY A 1 93 ? 6.763 -1.387 10.452 1.00 93.25 93 GLY A O 1
ATOM 702 N N . GLY A 1 94 ? 5.781 0.619 10.295 1.00 88.94 94 GLY A N 1
ATOM 703 C CA . GLY A 1 94 ? 5.256 0.661 11.658 1.00 88.94 94 GLY A CA 1
ATOM 704 C C . GLY A 1 94 ? 6.106 1.570 12.547 1.00 88.94 94 GLY A C 1
ATOM 705 O O . GLY A 1 94 ? 7.098 2.143 12.100 1.00 88.94 94 GLY A O 1
ATOM 706 N N . ASN A 1 95 ? 5.732 1.695 13.816 1.00 79.44 95 ASN A N 1
ATOM 707 C CA . ASN A 1 95 ? 6.509 2.433 14.824 1.00 79.44 95 ASN A CA 1
ATOM 708 C C . ASN A 1 95 ? 7.115 1.510 15.895 1.00 79.44 95 ASN A C 1
ATOM 710 O O . ASN A 1 95 ? 7.821 1.977 16.785 1.00 79.44 95 ASN A O 1
ATOM 714 N N . GLY A 1 96 ? 6.823 0.203 15.828 1.00 66.69 96 GLY A N 1
ATOM 715 C CA . GLY A 1 96 ? 7.283 -0.787 16.802 1.00 66.69 96 GLY A CA 1
ATOM 716 C C . GLY A 1 96 ? 6.732 -0.577 18.219 1.00 66.69 96 GLY A C 1
ATOM 717 O O . GLY A 1 96 ? 7.243 -1.194 19.151 1.00 66.69 96 GLY A O 1
ATOM 718 N N . GLN A 1 97 ? 5.732 0.296 18.400 1.00 60.78 97 GLN A N 1
ATOM 719 C CA . GLN A 1 97 ? 5.214 0.730 19.701 1.00 60.78 97 GLN A CA 1
ATOM 720 C C . GLN A 1 97 ? 3.691 0.950 19.669 1.00 60.78 97 GLN A C 1
ATOM 722 O O . GLN A 1 97 ? 3.130 1.502 18.726 1.00 60.78 97 GLN A O 1
ATOM 727 N N . GLY A 1 98 ? 2.993 0.592 20.748 1.00 65.50 98 GLY A N 1
ATOM 728 C CA . GLY A 1 98 ? 1.531 0.718 20.794 1.00 65.50 98 GLY A CA 1
ATOM 729 C C . GLY A 1 98 ? 0.838 -0.268 19.835 1.00 65.50 98 GLY A C 1
ATOM 730 O O . GLY A 1 98 ? 1.341 -1.378 19.667 1.00 65.50 98 GLY A O 1
ATOM 731 N N . PRO A 1 99 ? -0.309 0.081 19.219 1.00 68.69 99 PRO A N 1
ATOM 732 C CA . PRO A 1 99 ? -1.080 -0.867 18.407 1.00 68.69 99 PRO A CA 1
ATOM 733 C C . PRO A 1 99 ? -0.431 -1.213 17.052 1.00 68.69 99 PRO A C 1
ATOM 735 O O . PRO A 1 99 ? -0.869 -2.155 16.403 1.00 68.69 99 PRO A O 1
ATOM 738 N N . TYR A 1 100 ? 0.620 -0.501 16.621 1.00 77.06 100 TYR A N 1
ATOM 739 C CA . TYR A 1 100 ? 1.185 -0.623 15.271 1.00 77.06 100 TYR A CA 1
ATOM 740 C C . TYR A 1 100 ? 2.550 -1.325 15.274 1.00 77.06 100 TYR A C 1
ATOM 742 O O . TYR A 1 100 ? 3.612 -0.711 15.140 1.00 77.06 100 TYR A O 1
ATOM 750 N N . SER A 1 101 ? 2.521 -2.650 15.421 1.00 80.06 101 SER A N 1
ATOM 751 C CA . SER A 1 101 ? 3.732 -3.481 15.412 1.00 80.06 101 SER A CA 1
ATOM 752 C C . SER A 1 101 ? 4.595 -3.255 14.165 1.00 80.06 101 SER A C 1
ATOM 754 O O . SER A 1 101 ? 4.095 -2.951 13.080 1.00 80.06 101 SER A O 1
ATOM 756 N N . TRP A 1 102 ? 5.910 -3.432 14.320 1.00 89.88 102 TRP A N 1
ATOM 757 C CA . TRP A 1 102 ? 6.835 -3.365 13.193 1.00 89.88 102 TRP A CA 1
ATOM 758 C C . TRP A 1 102 ? 6.531 -4.475 12.181 1.00 89.88 102 TRP A C 1
ATOM 760 O O . TRP A 1 102 ? 6.509 -5.659 12.519 1.00 89.88 102 TRP A O 1
ATOM 770 N N . VAL A 1 103 ? 6.335 -4.083 10.928 1.00 92.88 103 VAL A N 1
ATOM 771 C CA . VAL A 1 103 ? 6.116 -4.970 9.792 1.00 92.88 103 VAL A CA 1
ATOM 772 C C . VAL A 1 103 ? 7.435 -5.144 9.054 1.00 92.88 103 VAL A C 1
ATOM 774 O O . VAL A 1 103 ? 8.139 -4.179 8.760 1.00 92.88 103 VAL A O 1
ATOM 777 N N . ASN A 1 104 ? 7.763 -6.391 8.735 1.00 94.06 104 ASN A N 1
ATOM 778 C CA . ASN A 1 104 ? 8.835 -6.757 7.818 1.00 94.06 104 ASN A CA 1
ATOM 779 C C . ASN A 1 104 ? 8.416 -8.038 7.096 1.00 94.06 104 ASN A C 1
ATOM 781 O O . ASN A 1 104 ? 8.658 -9.139 7.592 1.00 94.06 104 ASN A O 1
ATOM 785 N N . LYS A 1 105 ? 7.695 -7.891 5.983 1.00 94.88 105 LYS A N 1
ATOM 786 C CA . LYS A 1 105 ? 7.076 -9.015 5.276 1.00 94.88 105 LYS A CA 1
ATOM 787 C C . LYS A 1 105 ? 7.436 -8.994 3.802 1.00 94.88 105 LYS A C 1
ATOM 789 O O . LYS A 1 105 ? 7.120 -8.032 3.108 1.00 94.88 105 LYS A O 1
ATOM 794 N N . ASP A 1 106 ? 8.026 -10.083 3.326 1.00 94.88 106 ASP A N 1
ATOM 795 C CA . ASP A 1 106 ? 8.280 -10.290 1.904 1.00 94.88 106 ASP A CA 1
ATOM 796 C C . ASP A 1 106 ? 6.982 -10.609 1.164 1.00 94.88 106 ASP A C 1
ATOM 798 O O . ASP A 1 106 ? 6.164 -11.419 1.607 1.00 94.88 106 ASP A O 1
ATOM 802 N N . LEU A 1 107 ? 6.804 -9.957 0.021 1.00 94.31 107 LEU A N 1
ATOM 803 C CA . LEU A 1 107 ? 5.636 -10.064 -0.833 1.00 94.31 107 LEU A CA 1
ATOM 804 C C . LEU A 1 107 ? 6.078 -10.276 -2.277 1.00 94.31 107 LEU A C 1
ATOM 806 O O . LEU A 1 107 ? 6.882 -9.525 -2.828 1.00 94.31 107 LEU A O 1
ATOM 810 N N . SER A 1 108 ? 5.496 -11.286 -2.907 1.00 93.62 108 SER A N 1
ATOM 811 C CA . SER A 1 108 ? 5.449 -11.440 -4.359 1.00 93.62 108 SER A CA 1
ATOM 812 C C . SER A 1 108 ? 4.176 -10.799 -4.907 1.00 93.62 108 SER A C 1
ATOM 814 O O . SER A 1 108 ? 3.210 -10.579 -4.174 1.00 93.62 108 SER A O 1
ATOM 816 N N . ILE A 1 109 ? 4.161 -10.484 -6.203 1.00 92.00 109 ILE A N 1
ATOM 817 C CA . ILE A 1 109 ? 2.976 -9.916 -6.865 1.00 92.00 109 ILE A CA 1
ATOM 818 C C . ILE A 1 109 ? 1.738 -10.793 -6.601 1.00 92.00 109 ILE A C 1
ATOM 820 O O . ILE A 1 109 ? 1.786 -12.010 -6.772 1.00 92.00 109 ILE A O 1
ATOM 824 N N . GLY A 1 110 ? 0.640 -10.159 -6.187 1.00 92.38 110 GLY A N 1
ATOM 825 C CA . GLY A 1 110 ? -0.622 -10.787 -5.796 1.00 92.38 110 GLY A CA 1
ATOM 826 C C . GLY A 1 110 ? -0.730 -11.131 -4.307 1.00 92.38 110 GLY A C 1
ATOM 827 O O . GLY A 1 110 ? -1.814 -11.486 -3.856 1.00 92.38 110 GLY A O 1
ATOM 828 N N . GLN A 1 111 ? 0.354 -11.028 -3.530 1.00 95.50 111 GLN A N 1
ATOM 829 C CA . GLN A 1 111 ? 0.327 -11.295 -2.090 1.00 95.50 111 GLN A CA 1
ATOM 830 C C . GLN A 1 111 ? 0.009 -10.044 -1.272 1.00 95.50 111 GLN A C 1
ATOM 832 O O . GLN A 1 111 ? 0.325 -8.917 -1.666 1.00 95.50 111 GLN A O 1
ATOM 837 N N . SER A 1 112 ? -0.547 -10.281 -0.081 1.00 96.12 112 SER A N 1
ATOM 838 C CA . SER A 1 112 ? -0.953 -9.226 0.843 1.00 96.12 112 SER A CA 1
ATOM 839 C C . SER A 1 112 ? -0.248 -9.302 2.198 1.00 96.12 112 SER A C 1
ATOM 841 O O . SER A 1 112 ? 0.059 -10.376 2.735 1.00 96.12 112 SER A O 1
ATOM 843 N N . ALA A 1 113 ? -0.034 -8.135 2.792 1.00 95.75 113 ALA A N 1
ATOM 844 C CA . ALA A 1 113 ? 0.299 -7.946 4.192 1.00 95.75 113 ALA A CA 1
ATOM 845 C C . ALA A 1 113 ? -0.894 -7.296 4.895 1.00 95.75 113 ALA A C 1
ATOM 847 O O . ALA A 1 113 ? -1.313 -6.208 4.511 1.00 95.75 113 ALA A O 1
ATOM 848 N N . VAL A 1 114 ? -1.430 -7.972 5.907 1.00 94.69 114 VAL A N 1
ATOM 849 C CA . VAL A 1 114 ? -2.460 -7.422 6.791 1.00 94.69 114 VAL A CA 1
ATOM 850 C C . VAL A 1 114 ? -1.752 -6.805 7.987 1.00 94.69 114 VAL A C 1
ATOM 852 O O . VAL A 1 114 ? -0.835 -7.421 8.537 1.00 94.69 114 VAL A O 1
ATOM 855 N N . VAL A 1 115 ? -2.145 -5.588 8.344 1.00 92.88 115 VAL A N 1
ATOM 856 C CA . VAL A 1 115 ? -1.599 -4.837 9.470 1.00 92.88 115 VAL A CA 1
ATOM 857 C C . VAL A 1 115 ? -2.759 -4.405 10.358 1.00 92.88 115 VAL A C 1
ATOM 859 O O . VAL A 1 115 ? -3.578 -3.578 9.952 1.00 92.88 115 VAL A O 1
ATOM 862 N N . ASP A 1 116 ? -2.826 -4.980 11.556 1.00 89.50 116 ASP A N 1
ATOM 863 C CA . ASP A 1 116 ? -3.925 -4.762 12.498 1.00 89.50 116 ASP A CA 1
ATOM 864 C C . ASP A 1 116 ? -4.111 -3.271 12.817 1.00 89.50 116 ASP A C 1
ATOM 866 O O . ASP A 1 116 ? -3.148 -2.555 13.106 1.00 89.50 116 ASP A O 1
ATOM 870 N N . GLY A 1 117 ? -5.357 -2.794 12.729 1.00 90.00 117 GLY A N 1
ATOM 871 C CA . GLY A 1 117 ? -5.717 -1.394 12.973 1.00 90.00 117 GLY A CA 1
ATOM 872 C C . GLY A 1 117 ? -5.232 -0.403 11.908 1.00 90.00 117 GLY A C 1
ATOM 873 O O . GLY A 1 117 ? -5.383 0.802 12.094 1.00 90.00 117 GLY A O 1
ATOM 874 N N . VAL A 1 118 ? -4.636 -0.879 10.808 1.00 92.56 118 VAL A N 1
ATOM 875 C CA . VAL A 1 118 ? -4.184 -0.037 9.689 1.00 92.56 118 VAL A CA 1
ATOM 876 C C . VAL A 1 118 ? -4.852 -0.450 8.389 1.00 92.56 118 VAL A C 1
ATOM 878 O O . VAL A 1 118 ? -5.422 0.393 7.704 1.00 92.56 118 VAL A O 1
ATOM 881 N N . GLY A 1 119 ? -4.779 -1.727 8.027 1.00 94.62 119 GLY A N 1
ATOM 882 C CA . GLY A 1 119 ? -5.377 -2.229 6.797 1.00 94.62 119 GLY A CA 1
ATOM 883 C C . GLY A 1 119 ? -4.526 -3.265 6.077 1.00 94.62 119 GLY A C 1
ATOM 884 O O . GLY A 1 119 ? -3.544 -3.795 6.603 1.00 94.62 119 GLY A O 1
ATOM 885 N N . THR A 1 120 ? -4.913 -3.554 4.840 1.00 96.75 120 THR A N 1
ATOM 886 C CA . THR A 1 120 ? -4.289 -4.572 3.998 1.00 96.75 120 THR A CA 1
ATOM 887 C C . THR A 1 120 ? -3.553 -3.938 2.826 1.00 96.75 120 THR A C 1
ATOM 889 O O . THR A 1 120 ? -4.135 -3.229 2.009 1.00 96.75 120 THR A O 1
ATOM 892 N N . PHE A 1 121 ? -2.268 -4.256 2.699 1.00 97.25 121 PHE A N 1
ATOM 893 C CA . PHE A 1 121 ? -1.419 -3.873 1.575 1.00 97.25 121 PHE A CA 1
ATOM 894 C C . PHE A 1 121 ? -1.277 -5.061 0.631 1.00 97.25 121 PHE A C 1
ATOM 896 O O . PHE A 1 121 ? -0.697 -6.075 1.010 1.00 97.25 121 PHE A O 1
ATOM 903 N N . THR A 1 122 ? -1.762 -4.946 -0.601 1.00 97.00 122 THR A N 1
ATOM 904 C CA . THR A 1 122 ? -1.638 -5.993 -1.625 1.00 97.00 122 THR A CA 1
ATOM 905 C C . THR A 1 122 ? -0.702 -5.533 -2.728 1.00 97.00 122 THR A C 1
ATOM 907 O O . THR A 1 122 ? -0.973 -4.533 -3.392 1.00 97.00 122 THR A O 1
ATOM 910 N N . LEU A 1 123 ? 0.392 -6.259 -2.948 1.00 96.06 123 LEU A N 1
ATOM 911 C CA . LEU A 1 123 ? 1.358 -5.939 -3.995 1.00 96.06 123 LEU A CA 1
ATOM 912 C C . LEU A 1 123 ? 0.777 -6.286 -5.370 1.00 96.06 123 LEU A C 1
ATOM 914 O O . LEU A 1 123 ? 0.462 -7.444 -5.628 1.00 96.06 123 LEU A O 1
ATOM 918 N N . LEU A 1 124 ? 0.674 -5.311 -6.274 1.00 94.75 124 LEU A N 1
ATOM 919 C CA . LEU A 1 124 ? 0.063 -5.514 -7.594 1.00 94.75 124 LEU A CA 1
ATOM 920 C C . LEU A 1 124 ? 1.084 -5.518 -8.727 1.00 94.75 124 LEU A C 1
ATOM 922 O O . LEU A 1 124 ? 0.975 -6.312 -9.657 1.00 94.75 124 LEU A O 1
ATOM 926 N N . ALA A 1 125 ? 2.081 -4.641 -8.668 1.00 93.75 125 ALA A N 1
ATOM 927 C CA . ALA A 1 125 ? 3.126 -4.598 -9.677 1.00 93.75 125 ALA A CA 1
ATOM 928 C C . ALA A 1 125 ? 4.409 -3.985 -9.132 1.00 93.75 125 ALA A C 1
ATOM 930 O O . ALA A 1 125 ? 4.387 -3.118 -8.257 1.00 93.75 125 ALA A O 1
ATOM 931 N N . ILE A 1 126 ? 5.523 -4.391 -9.735 1.00 92.25 126 ILE A N 1
ATOM 932 C CA . ILE A 1 126 ? 6.806 -3.727 -9.559 1.00 92.25 126 ILE A CA 1
ATOM 933 C C . ILE A 1 126 ? 7.294 -3.257 -10.924 1.00 92.25 126 ILE A C 1
ATOM 935 O O . ILE A 1 126 ? 7.574 -4.064 -11.809 1.00 92.25 126 ILE A O 1
ATOM 939 N N . THR A 1 127 ? 7.381 -1.944 -11.098 1.00 91.00 127 THR A N 1
ATOM 940 C CA . THR A 1 127 ? 7.922 -1.314 -12.299 1.00 91.00 127 THR A CA 1
ATOM 941 C C . THR A 1 127 ? 9.402 -1.002 -12.069 1.00 91.00 127 THR A C 1
ATOM 943 O O . THR A 1 127 ? 9.717 -0.243 -11.148 1.00 91.00 127 THR A O 1
ATOM 946 N N . PRO A 1 128 ? 10.328 -1.566 -12.861 1.00 86.31 128 PRO A N 1
ATOM 947 C CA . PRO A 1 128 ? 11.738 -1.215 -12.758 1.00 86.31 128 PRO A CA 1
ATOM 948 C C . PRO A 1 128 ? 11.959 0.262 -13.112 1.00 86.31 128 PRO A C 1
ATOM 950 O O . PRO A 1 128 ? 11.192 0.858 -13.871 1.00 86.31 128 PRO A O 1
ATOM 953 N N . GLY A 1 129 ? 13.020 0.856 -12.567 1.00 83.88 129 GLY A N 1
ATOM 954 C CA . GLY A 1 129 ? 13.467 2.173 -13.004 1.00 83.88 129 GLY A CA 1
ATOM 955 C C . GLY A 1 129 ? 13.970 2.137 -14.453 1.00 83.88 129 GLY A C 1
ATOM 956 O O . GLY A 1 129 ? 14.330 1.087 -14.978 1.00 83.88 129 GLY A O 1
ATOM 957 N N . ALA A 1 130 ? 14.046 3.300 -15.106 1.00 83.81 130 ALA A N 1
ATOM 958 C CA . ALA A 1 130 ? 14.507 3.398 -16.501 1.00 83.81 130 ALA A CA 1
ATOM 959 C C . ALA A 1 130 ? 15.959 2.912 -16.733 1.00 83.81 130 ALA A C 1
ATOM 961 O O . ALA A 1 130 ? 16.379 2.732 -17.873 1.00 83.81 130 ALA A O 1
ATOM 962 N N . ARG A 1 131 ? 16.738 2.740 -15.660 1.00 82.38 131 ARG A N 1
ATOM 963 C CA . ARG A 1 131 ? 18.100 2.192 -15.636 1.00 82.38 131 ARG A CA 1
ATOM 964 C C . ARG A 1 131 ? 18.231 1.278 -14.418 1.00 82.38 131 ARG A C 1
ATOM 966 O O . ARG A 1 131 ? 17.487 1.454 -13.460 1.00 82.38 131 ARG A O 1
ATOM 973 N N . GLU A 1 132 ? 19.204 0.372 -14.429 1.00 70.88 132 GLU A N 1
ATOM 974 C CA . GLU A 1 132 ? 19.420 -0.647 -13.381 1.00 70.88 132 GLU A CA 1
ATOM 975 C C . GLU A 1 132 ? 19.468 -0.080 -11.947 1.00 70.88 132 GLU A C 1
ATOM 977 O O . GLU A 1 132 ? 18.896 -0.650 -11.019 1.00 70.88 132 GLU A O 1
ATOM 982 N N . TYR A 1 133 ? 20.084 1.091 -11.769 1.00 76.31 133 TYR A N 1
ATOM 983 C CA . TYR A 1 133 ? 20.208 1.746 -10.462 1.00 76.31 133 TYR A CA 1
ATOM 984 C C . TYR A 1 133 ? 19.100 2.754 -10.162 1.00 76.31 133 TYR A C 1
ATOM 986 O O . TYR A 1 133 ? 19.015 3.244 -9.034 1.00 76.31 133 TYR A O 1
ATOM 994 N N . ASN A 1 134 ? 18.245 3.064 -11.141 1.00 84.00 134 ASN A N 1
ATOM 995 C CA . ASN A 1 134 ? 17.136 3.974 -10.910 1.00 84.00 134 ASN A CA 1
ATOM 996 C C . ASN A 1 134 ? 16.129 3.321 -9.956 1.00 84.00 134 ASN A C 1
ATOM 998 O O . ASN A 1 134 ? 15.886 2.113 -10.039 1.00 84.00 134 ASN A O 1
ATOM 1002 N N . PRO A 1 135 ? 15.513 4.115 -9.073 1.00 83.44 135 PRO A N 1
ATOM 1003 C CA . PRO A 1 135 ? 14.544 3.600 -8.124 1.00 83.44 135 PRO A CA 1
ATOM 1004 C C . PRO A 1 135 ? 13.347 2.973 -8.845 1.00 83.44 135 PRO A C 1
ATOM 1006 O O . PRO A 1 135 ? 12.885 3.462 -9.884 1.00 83.44 135 PRO A O 1
ATOM 1009 N N . ARG A 1 136 ? 12.862 1.868 -8.279 1.00 89.56 136 ARG A N 1
ATOM 1010 C CA . ARG A 1 136 ? 11.689 1.135 -8.758 1.00 89.56 136 ARG A CA 1
ATOM 1011 C C . ARG A 1 136 ? 10.422 1.852 -8.300 1.00 89.56 136 ARG A C 1
ATOM 1013 O O . ARG A 1 136 ? 10.441 2.623 -7.341 1.00 89.56 136 ARG A O 1
ATOM 1020 N N . PHE A 1 137 ? 9.311 1.566 -8.964 1.00 93.12 137 PHE A N 1
ATOM 1021 C CA . PHE A 1 137 ? 7.987 1.980 -8.514 1.00 93.12 137 PHE A CA 1
ATOM 1022 C C . PHE A 1 137 ? 7.150 0.761 -8.165 1.00 93.12 137 PHE A C 1
ATOM 1024 O O . PHE A 1 137 ? 7.086 -0.202 -8.929 1.00 93.12 137 PHE A O 1
ATOM 1031 N N . ILE A 1 138 ? 6.481 0.827 -7.025 1.00 95.56 138 ILE A N 1
ATOM 1032 C CA . ILE A 1 138 ? 5.620 -0.223 -6.506 1.00 95.56 138 ILE A CA 1
ATOM 1033 C C . ILE A 1 138 ? 4.182 0.236 -6.657 1.00 95.56 138 ILE A C 1
ATOM 1035 O O . ILE A 1 138 ? 3.814 1.291 -6.149 1.00 95.56 138 ILE A O 1
ATOM 1039 N N . THR A 1 139 ? 3.384 -0.549 -7.376 1.00 96.38 139 THR A N 1
ATOM 1040 C CA . THR A 1 139 ? 1.931 -0.365 -7.433 1.00 96.38 139 THR A CA 1
ATOM 1041 C C . THR A 1 139 ? 1.286 -1.370 -6.496 1.00 96.38 139 THR A C 1
ATOM 1043 O O . THR A 1 139 ? 1.582 -2.566 -6.568 1.00 96.38 139 THR A O 1
ATOM 1046 N N . PHE A 1 140 ? 0.418 -0.898 -5.614 1.00 96.75 140 PHE A N 1
ATOM 1047 C CA . PHE A 1 140 ? -0.215 -1.713 -4.588 1.00 96.75 140 PHE A CA 1
ATOM 1048 C C . PHE A 1 140 ? -1.636 -1.225 -4.306 1.00 96.75 140 PHE A C 1
ATOM 1050 O O . PHE A 1 140 ? -1.966 -0.061 -4.526 1.00 96.75 140 PHE A O 1
ATOM 1057 N N . CYS A 1 141 ? -2.484 -2.134 -3.839 1.00 97.31 141 CYS A N 1
ATOM 1058 C CA . CYS A 1 141 ? -3.779 -1.786 -3.272 1.00 97.31 141 CYS A CA 1
ATOM 1059 C C . CYS A 1 141 ? -3.621 -1.613 -1.764 1.00 97.31 141 CYS A C 1
ATOM 1061 O O . CYS A 1 141 ? -3.060 -2.498 -1.114 1.00 97.31 141 CYS A O 1
ATOM 1063 N N . PHE A 1 142 ? -4.119 -0.511 -1.218 1.00 97.25 142 PHE A N 1
ATOM 1064 C CA . PHE A 1 142 ? -4.264 -0.315 0.215 1.00 97.25 142 PHE A CA 1
ATOM 1065 C C . PHE A 1 142 ? -5.746 -0.282 0.576 1.00 97.25 142 PHE A C 1
ATOM 1067 O O . PHE A 1 142 ? -6.465 0.638 0.190 1.00 97.25 142 PHE A O 1
ATOM 1074 N N . ASP A 1 143 ? -6.189 -1.304 1.294 1.00 97.06 143 ASP A N 1
ATOM 1075 C CA . ASP A 1 143 ? -7.535 -1.407 1.846 1.00 97.06 143 ASP A CA 1
ATOM 1076 C C . ASP A 1 143 ? -7.487 -1.009 3.326 1.00 97.06 143 ASP A C 1
ATOM 1078 O O . ASP A 1 143 ? -6.960 -1.789 4.127 1.00 97.06 143 ASP A O 1
ATOM 1082 N N . PRO A 1 144 ? -7.900 0.216 3.695 1.00 95.50 144 PRO A N 1
ATOM 1083 C CA . PRO A 1 144 ? -7.751 0.696 5.061 1.00 95.50 144 PRO A CA 1
ATOM 1084 C C . PRO A 1 144 ? -8.669 -0.062 6.017 1.00 95.50 144 PRO A C 1
ATOM 1086 O O . PRO A 1 144 ? -9.806 -0.397 5.686 1.00 95.50 144 PRO A O 1
ATOM 1089 N N . ASP A 1 145 ? -8.195 -0.275 7.241 1.00 93.56 145 ASP A N 1
ATOM 1090 C CA . ASP A 1 145 ? -9.069 -0.706 8.326 1.00 93.56 145 ASP A CA 1
ATOM 1091 C C . ASP A 1 145 ? -10.159 0.367 8.546 1.00 93.56 145 ASP A C 1
ATOM 1093 O O . ASP A 1 145 ? -9.821 1.550 8.629 1.00 93.56 145 ASP A O 1
ATOM 1097 N N . PRO A 1 146 ? -11.452 0.009 8.661 1.00 92.44 146 PRO A N 1
ATOM 1098 C CA . PRO A 1 146 ? -12.525 0.983 8.877 1.00 92.44 146 PRO A CA 1
ATOM 1099 C C . PRO A 1 146 ? -12.364 1.846 10.137 1.00 92.44 146 PRO A C 1
ATOM 1101 O O . PRO A 1 146 ? -12.982 2.904 10.235 1.00 92.44 146 PRO A O 1
ATOM 1104 N N . SER A 1 147 ? -11.577 1.390 11.116 1.00 90.88 147 SER A N 1
ATOM 1105 C CA . SER A 1 147 ? -11.262 2.132 12.341 1.00 90.88 147 SER A CA 1
ATOM 1106 C C . SER A 1 147 ? -10.059 3.071 12.205 1.00 90.88 147 SER A C 1
ATOM 1108 O O . SER A 1 147 ? -9.789 3.854 13.121 1.00 90.88 147 SER A O 1
ATOM 1110 N N . LEU A 1 148 ? -9.332 3.016 11.084 1.00 91.00 148 LEU A N 1
ATOM 1111 C CA . LEU A 1 148 ? -8.187 3.880 10.841 1.00 91.00 148 LEU A CA 1
ATOM 1112 C C . LEU A 1 148 ? -8.651 5.324 10.607 1.00 91.00 148 LEU A C 1
ATOM 1114 O O . LEU A 1 148 ? -9.450 5.607 9.717 1.00 91.00 148 LEU A O 1
ATOM 1118 N N . ASP A 1 149 ? -8.064 6.255 11.360 1.00 91.56 149 ASP A N 1
ATOM 1119 C CA . ASP A 1 149 ? -8.138 7.696 11.094 1.00 91.56 149 ASP A CA 1
ATOM 1120 C C . ASP A 1 149 ? -7.318 8.038 9.838 1.00 91.56 149 ASP A C 1
ATOM 1122 O O . ASP A 1 149 ? -6.138 8.408 9.904 1.00 91.56 149 ASP A O 1
ATOM 1126 N N . LEU A 1 150 ? -7.927 7.768 8.684 1.00 93.44 150 LEU A N 1
ATOM 1127 C CA . LEU A 1 150 ? -7.279 7.757 7.384 1.00 93.44 150 LEU A CA 1
ATOM 1128 C C . LEU A 1 150 ? -6.847 9.161 6.946 1.00 93.44 150 LEU A C 1
ATOM 1130 O O . LEU A 1 150 ? -7.636 10.101 6.879 1.00 93.44 150 LEU A O 1
ATOM 1134 N N . ASN A 1 151 ? -5.594 9.275 6.516 1.00 93.88 151 ASN A N 1
ATOM 1135 C CA . ASN A 1 151 ? -5.082 10.461 5.847 1.00 93.88 151 ASN A CA 1
ATOM 1136 C C . ASN A 1 151 ? -5.337 10.401 4.341 1.00 93.88 151 ASN A C 1
ATOM 1138 O O . ASN A 1 151 ? -4.504 9.937 3.558 1.00 93.88 151 ASN A O 1
ATOM 1142 N N . GLU A 1 152 ? -6.494 10.906 3.923 1.00 92.81 152 GLU A N 1
ATOM 1143 C CA . GLU A 1 152 ? -6.857 10.961 2.507 1.00 92.81 152 GLU A CA 1
ATOM 1144 C C . GLU A 1 152 ? -5.899 11.811 1.659 1.00 92.81 152 GLU A C 1
ATOM 1146 O O . GLU A 1 152 ? -5.734 11.539 0.468 1.00 92.81 152 GLU A O 1
ATOM 1151 N N . GLU A 1 153 ? -5.272 12.845 2.229 1.00 93.38 153 GLU A N 1
ATOM 1152 C CA . GLU A 1 153 ? -4.312 13.688 1.504 1.00 93.38 153 GLU A CA 1
ATOM 1153 C C . GLU A 1 153 ? -3.049 12.904 1.141 1.00 93.38 153 GLU A C 1
ATOM 1155 O O . GLU A 1 153 ? -2.570 12.986 0.007 1.00 93.38 153 GLU A O 1
ATOM 1160 N N . GLU A 1 154 ? -2.556 12.072 2.063 1.00 93.62 154 GLU A N 1
ATOM 1161 C CA . GLU A 1 154 ? -1.454 11.155 1.772 1.00 93.62 154 GLU A CA 1
ATOM 1162 C C . GLU A 1 154 ? -1.863 10.136 0.700 1.00 93.62 154 GLU A C 1
ATOM 1164 O O . GLU A 1 154 ? -1.094 9.879 -0.227 1.00 93.62 154 GLU A O 1
ATOM 1169 N N . MET A 1 155 ? -3.082 9.587 0.758 1.00 94.38 155 MET A N 1
ATOM 1170 C CA . MET A 1 155 ? -3.550 8.657 -0.279 1.00 94.38 155 MET A CA 1
ATOM 1171 C C . MET A 1 155 ? -3.598 9.326 -1.661 1.00 94.38 155 MET A C 1
ATOM 1173 O O . MET A 1 155 ? -3.180 8.727 -2.652 1.00 94.38 155 MET A O 1
ATOM 1177 N N . LYS A 1 156 ? -4.038 10.591 -1.738 1.00 93.75 156 LYS A N 1
ATOM 1178 C CA . LYS A 1 156 ? -4.073 11.375 -2.986 1.00 93.75 156 LYS A CA 1
ATOM 1179 C C . LYS A 1 156 ? -2.678 11.596 -3.570 1.00 93.75 156 LYS A C 1
ATOM 1181 O O . LYS A 1 156 ? -2.510 11.463 -4.780 1.00 93.75 156 LYS A O 1
ATOM 1186 N N . LYS A 1 157 ? -1.671 11.870 -2.734 1.00 93.69 157 LYS A N 1
ATOM 1187 C CA . LYS A 1 157 ? -0.272 12.059 -3.165 1.00 93.69 157 LYS A CA 1
ATOM 1188 C C . LYS A 1 157 ? 0.287 10.853 -3.924 1.00 93.69 157 LYS A C 1
ATOM 1190 O O . LYS A 1 157 ? 1.092 11.031 -4.836 1.00 93.69 157 LYS A O 1
ATOM 1195 N N . PHE A 1 158 ? -0.127 9.645 -3.548 1.00 94.38 158 PHE A N 1
ATOM 1196 C CA . PHE A 1 158 ? 0.333 8.398 -4.161 1.00 94.38 158 PHE A CA 1
ATOM 1197 C C . PHE A 1 158 ? -0.696 7.768 -5.106 1.00 94.38 158 PHE A C 1
ATOM 1199 O O . PHE A 1 158 ? -0.496 6.628 -5.523 1.00 94.38 158 PHE A O 1
ATOM 1206 N N . SER A 1 159 ? -1.784 8.468 -5.446 1.00 93.62 159 SER A N 1
ATOM 1207 C CA . SER A 1 159 ? -2.828 7.928 -6.322 1.00 93.62 159 SER A CA 1
ATOM 1208 C C . SER A 1 159 ? -2.242 7.448 -7.649 1.00 93.62 159 SER A C 1
ATOM 1210 O O . SER A 1 159 ? -1.492 8.163 -8.313 1.00 93.62 159 SER A O 1
ATOM 1212 N N . ALA A 1 160 ? -2.611 6.230 -8.042 1.00 88.12 160 ALA A N 1
ATOM 1213 C CA . ALA A 1 160 ? -2.308 5.665 -9.355 1.00 88.12 160 ALA A CA 1
ATOM 1214 C C . ALA A 1 160 ? -3.541 5.600 -10.272 1.00 88.12 160 ALA A C 1
ATOM 1216 O O . ALA A 1 160 ? -3.505 4.920 -11.299 1.00 88.12 160 ALA A O 1
ATOM 1217 N N . ARG A 1 161 ? -4.628 6.267 -9.866 1.00 81.19 161 ARG A N 1
ATOM 121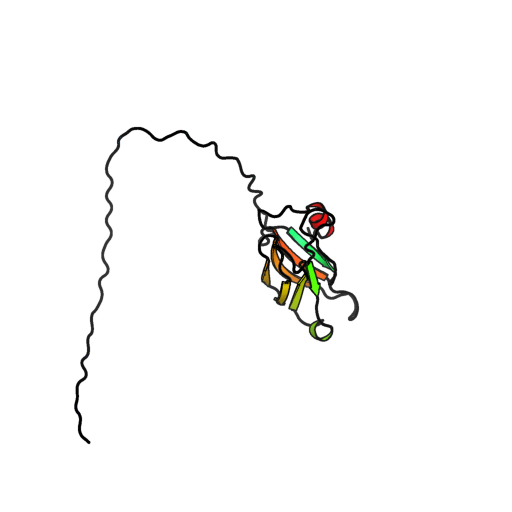8 C CA . ARG A 1 161 ? -5.818 6.529 -10.680 1.00 81.19 161 ARG A CA 1
ATOM 1219 C C . ARG A 1 161 ? -5.695 7.871 -11.385 1.00 81.19 161 ARG A C 1
ATOM 1221 O O . ARG A 1 161 ? -5.116 8.790 -10.760 1.00 81.19 161 ARG A O 1
#

pLDDT: mean 75.65, std 21.52, range [37.09, 97.31]

Sequence (161 aa):
MRYTLRQPLYTVAATCVGLSLLLGACAPTTHQADPTPTSTSTSTPTATDGCPGYLLKAQEEALVRPRAANTDPAYYFYSSPDDRNQKRTSLKGGNGQGPYSWVNKDLSIGQSAVVDGVGTFTLLAITPGAREYNPRFITFCFDPDPSLDLNEEEMKKFSAR

Foldseek 3Di:
DDDDDDDDDDDDDDDDDDDDDDDDDDDDDDDDDDDPPPPPPPPQDVPCPPFRAFWFKDWAVDWQAFADPPDDWTWGWADDLVCLPPQKIWIFTTPCDDQFHTGTGIDGAQDWDATPQFFIKHWHGWAHDPDSPGIIMTTIHTDGDPNGNGDVVSSVVGGPD